Protein AF-A0A371X9G4-F1 (afdb_monomer_lite)

Sequence (87 aa):
MTPTCAGIALVLSAAVLPTGTLAREIHKSEFIVTCTSALAWDIGPCTTLAIGRCKGRGAKLLGALASTFLAANKLYQTTARYKCRSA

Structure (mmCIF, N/CA/C/O backbone):
data_AF-A0A371X9G4-F1
#
_entry.id   AF-A0A371X9G4-F1
#
loop_
_atom_site.group_PDB
_atom_site.id
_atom_site.type_symbol
_atom_site.label_atom_id
_atom_site.label_alt_id
_atom_site.label_comp_id
_atom_site.label_asym_id
_atom_site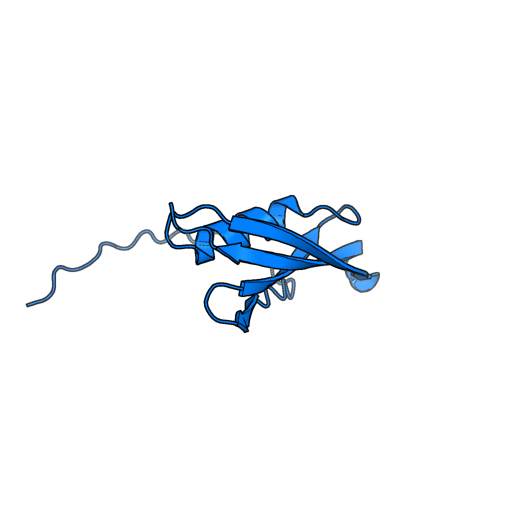.label_entity_id
_atom_site.label_seq_id
_atom_site.pdbx_PDB_ins_code
_atom_site.Cartn_x
_atom_site.Cartn_y
_atom_site.Cartn_z
_atom_site.occupancy
_atom_site.B_iso_or_equiv
_atom_site.auth_seq_id
_atom_site.auth_comp_id
_atom_site.auth_asym_id
_atom_site.auth_atom_id
_atom_site.pdbx_PDB_model_num
ATOM 1 N N . MET A 1 1 ? -8.105 -23.927 29.805 1.00 37.09 1 MET A N 1
ATOM 2 C CA . MET A 1 1 ? -8.334 -24.921 28.737 1.00 37.09 1 MET A CA 1
ATOM 3 C C . MET A 1 1 ? -8.780 -24.175 27.493 1.00 37.09 1 MET A C 1
ATOM 5 O O . MET A 1 1 ? -9.697 -23.371 27.561 1.00 37.09 1 MET A O 1
ATOM 9 N N . THR A 1 2 ? -8.017 -24.340 26.421 1.00 32.94 2 THR A N 1
ATOM 10 C CA . THR A 1 2 ? -8.114 -23.669 25.119 1.00 32.94 2 THR A CA 1
ATOM 11 C C . THR A 1 2 ? -9.346 -24.113 24.327 1.00 32.94 2 THR A C 1
ATOM 13 O O . THR A 1 2 ? -9.527 -25.321 24.181 1.00 32.94 2 THR A O 1
ATOM 16 N N . PRO A 1 3 ? -10.134 -23.207 23.725 1.00 45.19 3 PRO A N 1
ATOM 17 C CA . PRO A 1 3 ? -10.939 -23.563 22.570 1.00 45.19 3 PRO A CA 1
ATOM 18 C C . PRO A 1 3 ? -10.074 -23.498 21.304 1.00 45.19 3 PRO A C 1
ATOM 20 O O . PRO A 1 3 ? -9.488 -22.474 20.953 1.00 45.19 3 PRO A O 1
ATOM 23 N N . THR A 1 4 ? -9.974 -24.653 20.660 1.00 44.38 4 THR A N 1
ATOM 24 C CA . THR A 1 4 ? -9.319 -24.940 19.386 1.00 44.38 4 THR A CA 1
ATOM 25 C C . THR A 1 4 ? -9.951 -24.101 18.273 1.00 44.38 4 THR A C 1
ATOM 27 O O . THR A 1 4 ? -11.138 -24.240 17.987 1.00 44.38 4 THR A O 1
ATOM 30 N N . CYS A 1 5 ? -9.172 -23.219 17.643 1.00 41.97 5 CYS A N 1
ATOM 31 C CA . CYS A 1 5 ? -9.618 -22.453 16.481 1.00 41.97 5 CYS A CA 1
ATOM 32 C C . CYS A 1 5 ? -9.447 -23.327 15.231 1.00 41.97 5 CYS A C 1
ATOM 34 O O . CYS A 1 5 ? -8.324 -23.681 14.866 1.00 41.97 5 CYS A O 1
ATOM 36 N N . ALA A 1 6 ? -10.571 -23.729 14.638 1.00 44.22 6 ALA A N 1
ATOM 37 C CA . ALA A 1 6 ? -10.631 -24.545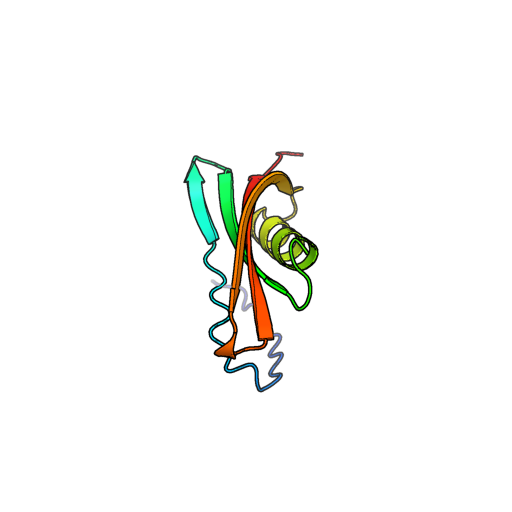 13.436 1.00 44.22 6 ALA A CA 1
ATOM 38 C C . ALA A 1 6 ? -9.908 -23.856 12.270 1.00 44.22 6 ALA A C 1
ATOM 40 O O . ALA A 1 6 ? -10.146 -22.688 11.962 1.00 44.22 6 ALA A O 1
ATOM 41 N N . GLY A 1 7 ? -9.007 -24.607 11.640 1.00 39.00 7 GLY A N 1
ATOM 42 C CA . GLY A 1 7 ? -8.248 -24.171 10.483 1.00 39.00 7 GLY A CA 1
ATOM 43 C C . GLY A 1 7 ? -9.140 -23.974 9.264 1.00 39.00 7 GLY A C 1
ATOM 44 O O . GLY A 1 7 ? -9.823 -24.892 8.820 1.00 39.00 7 GLY A O 1
ATOM 45 N N . ILE A 1 8 ? -9.051 -22.784 8.679 1.00 52.66 8 ILE A N 1
ATOM 46 C CA . ILE A 1 8 ? -9.315 -22.581 7.259 1.00 52.66 8 ILE A CA 1
ATOM 47 C C . ILE A 1 8 ? -7.946 -22.630 6.583 1.00 52.66 8 ILE A C 1
ATOM 49 O O . ILE A 1 8 ? -7.214 -21.644 6.525 1.00 52.66 8 ILE A O 1
ATOM 53 N N . ALA A 1 9 ? -7.578 -23.829 6.137 1.00 41.09 9 ALA A N 1
ATOM 54 C CA . ALA A 1 9 ? -6.493 -24.031 5.196 1.00 41.09 9 ALA A CA 1
ATOM 55 C C . ALA A 1 9 ? -6.984 -23.587 3.812 1.00 41.09 9 ALA A C 1
ATOM 57 O O . ALA A 1 9 ? -7.660 -24.337 3.113 1.00 41.09 9 ALA A O 1
ATOM 58 N N . LEU A 1 10 ? -6.656 -22.358 3.422 1.00 37.56 10 LEU A N 1
ATOM 59 C CA . LEU A 1 10 ? -6.716 -21.925 2.028 1.00 37.56 10 LEU A CA 1
ATOM 60 C C . LEU A 1 10 ? -5.297 -22.005 1.466 1.00 37.56 10 LEU A C 1
ATOM 62 O O . LEU A 1 10 ? -4.526 -21.050 1.487 1.00 37.56 10 LEU A O 1
ATOM 66 N N . VAL A 1 11 ? -4.953 -23.211 1.014 1.00 41.94 11 VAL A N 1
ATOM 67 C CA . VAL A 1 11 ? -3.838 -23.439 0.098 1.00 41.94 11 VAL A CA 1
ATOM 68 C C . VAL A 1 11 ? -4.310 -22.976 -1.279 1.00 41.94 11 VAL A C 1
ATOM 70 O O . VAL A 1 11 ? -5.073 -23.674 -1.940 1.00 41.94 11 VAL A O 1
ATOM 73 N N . LEU A 1 12 ? -3.859 -21.800 -1.713 1.00 35.31 12 LEU A N 1
ATOM 74 C CA . LEU A 1 12 ? -3.691 -21.514 -3.134 1.00 35.31 12 LEU A CA 1
ATOM 75 C C . LEU A 1 12 ? -2.219 -21.204 -3.386 1.00 35.31 12 LEU A C 1
ATOM 77 O O . LEU A 1 12 ? -1.653 -20.237 -2.879 1.00 35.31 12 LEU A O 1
ATOM 81 N N . SER A 1 13 ? -1.612 -22.106 -4.141 1.00 37.53 13 SER A N 1
ATOM 82 C CA . SER A 1 13 ? -0.234 -22.090 -4.591 1.00 37.53 13 SER A CA 1
ATOM 83 C C . SER A 1 13 ? 0.089 -20.886 -5.480 1.00 37.53 13 SER A C 1
ATOM 85 O O . SER A 1 13 ? -0.751 -20.404 -6.232 1.00 37.53 13 SER A O 1
ATOM 87 N N . ALA A 1 14 ? 1.375 -20.527 -5.451 1.00 34.66 14 ALA A N 1
ATOM 88 C CA . ALA A 1 14 ? 2.096 -19.698 -6.414 1.00 34.66 14 ALA A CA 1
ATOM 89 C C . ALA A 1 14 ? 1.785 -18.191 -6.426 1.00 34.66 14 ALA A C 1
ATOM 91 O O . ALA A 1 14 ? 1.117 -17.661 -7.306 1.00 34.66 14 ALA A O 1
ATOM 92 N N . ALA A 1 15 ? 2.478 -17.471 -5.547 1.00 34.06 15 ALA A N 1
ATOM 93 C CA . ALA A 1 15 ? 3.096 -16.212 -5.942 1.00 34.06 15 ALA A CA 1
ATOM 94 C C . ALA A 1 15 ? 4.504 -16.156 -5.340 1.00 34.06 15 ALA A C 1
ATOM 96 O O . ALA A 1 15 ? 4.739 -15.520 -4.318 1.00 34.06 15 ALA A O 1
ATOM 97 N N . VAL A 1 16 ? 5.458 -16.845 -5.975 1.00 40.66 16 VAL A N 1
ATOM 98 C CA . VAL A 1 16 ? 6.872 -16.471 -5.841 1.00 40.66 16 VAL A CA 1
ATOM 99 C C . VAL A 1 16 ? 7.059 -15.200 -6.668 1.00 40.66 16 VAL A C 1
ATOM 101 O O . VAL A 1 16 ? 7.565 -15.210 -7.781 1.00 40.66 16 VAL A O 1
ATOM 104 N N . LEU A 1 17 ? 6.573 -14.093 -6.129 1.00 35.16 17 LEU A N 1
ATOM 105 C CA . LEU A 1 17 ? 7.230 -12.809 -6.275 1.00 35.16 17 LEU A CA 1
ATOM 106 C C . LEU A 1 17 ? 7.633 -12.410 -4.856 1.00 35.16 17 LEU A C 1
ATOM 108 O O . LEU A 1 17 ? 6.918 -12.748 -3.911 1.00 35.16 17 LEU A O 1
ATOM 112 N N . PRO A 1 18 ? 8.735 -11.677 -4.656 1.00 41.16 18 PRO A N 1
ATOM 113 C CA . PRO A 1 18 ? 8.933 -10.969 -3.411 1.00 41.16 18 PRO A CA 1
ATOM 114 C C . PRO A 1 18 ? 7.903 -9.836 -3.405 1.00 41.16 18 PRO A C 1
ATOM 116 O O . PRO A 1 18 ? 8.224 -8.678 -3.664 1.00 41.16 18 PRO A O 1
ATOM 119 N N . THR A 1 19 ? 6.631 -10.153 -3.159 1.00 50.69 19 THR A N 1
ATOM 120 C CA . THR A 1 19 ? 5.638 -9.198 -2.689 1.00 50.69 19 THR A CA 1
ATOM 121 C C . THR A 1 19 ? 6.133 -8.799 -1.310 1.00 50.69 19 THR A C 1
ATOM 123 O O . THR A 1 19 ? 5.776 -9.373 -0.284 1.00 50.69 19 THR A O 1
ATOM 126 N N . GLY A 1 20 ? 7.079 -7.859 -1.314 1.00 45.53 20 GLY A N 1
ATOM 127 C CA . GLY A 1 20 ? 7.635 -7.185 -0.157 1.00 45.53 20 GLY A CA 1
ATOM 128 C C . GLY A 1 20 ? 6.545 -6.328 0.455 1.00 45.53 20 GLY A C 1
ATOM 129 O O . GLY A 1 20 ? 6.590 -5.102 0.401 1.00 45.53 20 GLY A O 1
ATOM 130 N N . THR A 1 21 ? 5.538 -6.993 1.008 1.00 50.72 21 THR A N 1
ATOM 131 C CA . THR A 1 21 ? 4.511 -6.413 1.852 1.00 50.72 21 THR A CA 1
ATOM 132 C C . THR A 1 21 ? 5.153 -6.072 3.183 1.00 50.72 21 THR A C 1
ATOM 134 O O . THR A 1 21 ? 5.008 -6.762 4.190 1.00 50.72 21 THR A O 1
ATOM 137 N N . LEU A 1 22 ? 5.947 -5.008 3.160 1.00 59.38 22 LEU A N 1
ATOM 138 C CA . LEU A 1 22 ? 6.575 -4.447 4.336 1.00 59.38 22 LEU A CA 1
ATOM 139 C C . LEU A 1 22 ? 5.592 -3.438 4.917 1.00 59.38 22 LEU A C 1
ATOM 141 O O . LEU A 1 22 ? 5.400 -2.343 4.391 1.00 59.38 22 LEU A O 1
ATOM 145 N N . ALA A 1 23 ? 4.923 -3.858 5.987 1.00 56.91 23 ALA A N 1
ATOM 146 C CA . ALA A 1 23 ? 4.181 -2.962 6.851 1.00 56.91 23 ALA A CA 1
ATOM 147 C C . ALA A 1 23 ? 5.116 -2.532 7.990 1.00 56.91 23 ALA A C 1
ATOM 149 O O . ALA A 1 23 ? 5.380 -3.328 8.892 1.00 56.91 23 ALA A O 1
ATOM 150 N N . ARG A 1 24 ? 5.655 -1.309 7.941 1.00 63.53 24 ARG A N 1
ATOM 151 C CA . ARG A 1 24 ? 6.516 -0.769 9.005 1.00 63.53 24 ARG A CA 1
ATOM 152 C C . ARG A 1 24 ? 5.721 0.203 9.863 1.00 63.53 24 ARG A C 1
ATOM 154 O O . ARG A 1 24 ? 5.240 1.214 9.360 1.00 63.53 24 ARG A O 1
ATOM 161 N N . GLU A 1 25 ? 5.602 -0.085 11.152 1.00 65.69 25 GLU A N 1
ATOM 162 C CA . GLU A 1 25 ? 5.032 0.858 12.114 1.00 65.69 25 GLU A CA 1
ATOM 163 C C . GLU A 1 25 ? 6.019 2.017 12.332 1.00 65.69 25 GLU A C 1
ATOM 165 O O . GLU A 1 25 ? 7.192 1.788 12.630 1.00 65.69 25 GLU A O 1
ATOM 170 N N . ILE A 1 26 ? 5.566 3.257 12.120 1.00 68.44 26 ILE A N 1
ATOM 171 C CA . ILE A 1 26 ? 6.366 4.464 12.407 1.00 68.44 26 ILE A CA 1
ATOM 172 C C . ILE A 1 26 ? 5.991 5.015 13.787 1.00 68.44 26 ILE A C 1
ATOM 174 O O . ILE A 1 26 ? 6.846 5.493 14.528 1.00 68.44 26 ILE A O 1
ATOM 178 N N . HIS A 1 27 ? 4.699 4.991 14.121 1.00 66.06 27 HIS A N 1
ATOM 179 C CA . HIS A 1 27 ? 4.157 5.578 15.342 1.00 66.06 27 HIS A CA 1
ATOM 180 C C . HIS A 1 27 ? 2.914 4.808 15.788 1.00 66.06 27 HIS A C 1
ATOM 182 O O . HIS A 1 27 ? 2.314 4.112 14.969 1.00 66.06 27 HIS A O 1
ATOM 188 N N . LYS A 1 28 ? 2.481 4.960 17.052 1.00 66.44 28 LYS A N 1
ATOM 189 C CA . LYS A 1 28 ? 1.256 4.307 17.549 1.00 66.44 28 LYS A CA 1
ATOM 190 C C . LYS A 1 28 ? 0.113 4.623 16.586 1.00 66.44 28 LYS A C 1
ATOM 192 O O . LYS A 1 28 ? -0.260 5.787 16.452 1.00 66.44 28 LYS A O 1
ATOM 197 N N . SER A 1 29 ? -0.429 3.598 15.929 1.00 72.88 29 SER A N 1
ATOM 198 C CA . SER A 1 29 ? -1.492 3.658 14.907 1.00 72.88 29 SER A CA 1
ATOM 199 C C . SER A 1 29 ? -1.131 4.222 13.523 1.00 72.88 29 SER A C 1
ATOM 201 O O . SER A 1 29 ? -2.036 4.366 12.707 1.00 72.88 29 SER A O 1
ATOM 203 N N . GLU A 1 30 ? 0.144 4.469 13.205 1.00 83.94 30 GLU A N 1
ATOM 204 C CA . GLU A 1 30 ? 0.616 4.862 11.867 1.00 83.94 30 GLU A CA 1
ATOM 205 C C . GLU A 1 30 ? 1.612 3.857 11.284 1.00 83.94 30 GLU A C 1
ATOM 207 O O . GLU A 1 30 ? 2.602 3.481 11.916 1.00 83.94 30 GLU A O 1
ATOM 212 N N . PHE A 1 31 ? 1.383 3.465 10.036 1.00 83.38 31 PHE A N 1
ATOM 213 C CA . PHE A 1 31 ? 2.146 2.425 9.357 1.00 83.38 31 PHE A CA 1
ATOM 214 C C . PHE A 1 31 ? 2.405 2.811 7.906 1.00 83.38 31 PHE A C 1
ATOM 216 O O . PHE A 1 31 ? 1.580 3.423 7.229 1.00 83.38 31 PHE A O 1
ATOM 223 N N . ILE A 1 32 ? 3.582 2.437 7.431 1.00 86.81 32 ILE A N 1
ATOM 224 C CA . ILE A 1 32 ? 3.934 2.443 6.018 1.00 86.81 32 ILE A CA 1
ATOM 225 C C . ILE A 1 32 ? 3.565 1.082 5.478 1.00 86.81 32 ILE A C 1
ATOM 227 O O . ILE A 1 32 ? 3.986 0.085 6.050 1.00 86.81 32 ILE A O 1
ATOM 231 N N . VAL A 1 33 ? 2.819 1.048 4.387 1.00 85.62 33 VAL A N 1
ATOM 232 C CA . VAL A 1 33 ? 2.526 -0.165 3.639 1.00 85.62 33 VAL A CA 1
ATOM 233 C C . VAL A 1 33 ? 3.165 -0.024 2.274 1.00 85.62 33 VAL A C 1
ATOM 235 O O . VAL A 1 33 ? 2.872 0.918 1.537 1.00 85.62 33 VAL A O 1
ATOM 238 N N . THR A 1 34 ? 4.020 -0.976 1.940 1.00 86.94 34 THR A N 1
ATOM 239 C CA . THR A 1 34 ? 4.502 -1.156 0.577 1.00 86.94 34 THR A CA 1
ATOM 240 C C . THR A 1 34 ? 3.691 -2.256 -0.098 1.00 86.94 34 THR A C 1
ATOM 242 O O . THR A 1 34 ? 3.539 -3.346 0.450 1.00 86.94 34 THR A O 1
ATOM 245 N N . CYS A 1 35 ? 3.142 -1.960 -1.270 1.00 85.00 35 CYS A N 1
ATOM 246 C CA . CYS A 1 35 ? 2.409 -2.895 -2.112 1.00 85.00 35 CYS A CA 1
ATOM 247 C C . CYS A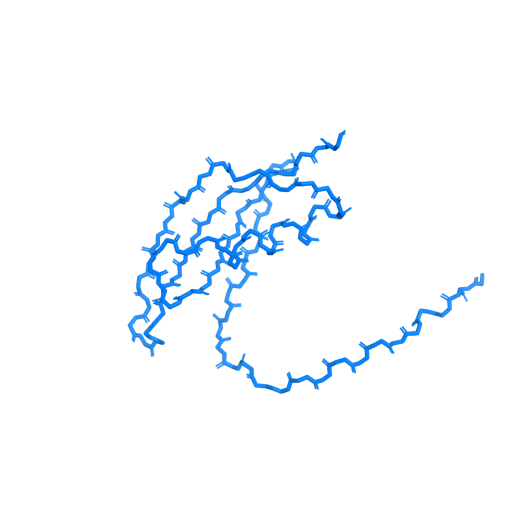 1 35 ? 2.964 -2.876 -3.539 1.00 85.00 35 CYS A C 1
ATOM 249 O O . CYS A 1 35 ? 3.698 -1.964 -3.921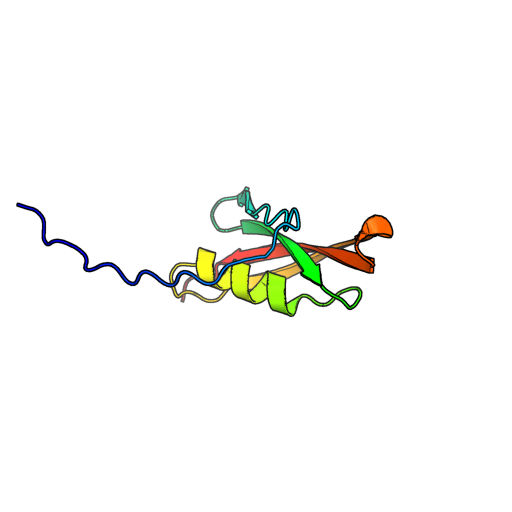 1.00 85.00 35 CYS A O 1
ATOM 251 N N . THR A 1 36 ? 2.624 -3.896 -4.322 1.00 86.56 36 THR A N 1
ATOM 252 C CA . THR A 1 36 ? 2.962 -3.963 -5.745 1.00 86.56 36 THR A CA 1
ATOM 253 C C . THR A 1 36 ? 1.702 -4.056 -6.589 1.00 86.56 36 THR A C 1
ATOM 255 O O . THR A 1 36 ? 0.796 -4.816 -6.248 1.00 86.56 36 THR A O 1
ATOM 258 N N . SER A 1 37 ? 1.661 -3.323 -7.694 1.00 83.50 37 SER A N 1
ATOM 259 C CA . SER A 1 37 ? 0.519 -3.235 -8.605 1.00 83.50 37 SER A CA 1
ATOM 260 C C . SER A 1 37 ? 0.983 -3.165 -10.061 1.00 83.50 37 SER A C 1
ATOM 262 O O . SER A 1 37 ? 2.126 -2.819 -10.359 1.00 83.50 37 SER A O 1
ATOM 264 N N . ALA A 1 38 ? 0.090 -3.493 -10.995 1.00 85.75 38 ALA A N 1
ATOM 265 C CA . ALA A 1 38 ? 0.369 -3.349 -12.426 1.00 85.75 38 ALA A CA 1
ATOM 266 C C . ALA A 1 38 ? 0.367 -1.877 -12.887 1.00 85.75 38 ALA A C 1
ATOM 268 O O . ALA A 1 38 ? 0.915 -1.557 -13.938 1.00 85.75 38 ALA A O 1
ATOM 269 N N . LEU A 1 39 ? -0.230 -0.978 -12.097 1.00 81.81 39 LEU A N 1
ATOM 270 C CA . LEU A 1 39 ? -0.390 0.440 -12.409 1.00 81.81 39 LEU A CA 1
ATOM 271 C C . LEU A 1 39 ? 0.331 1.311 -11.381 1.00 81.81 39 LEU A C 1
ATOM 273 O O . LEU A 1 39 ? 0.217 1.088 -10.173 1.00 81.81 39 LEU A O 1
ATOM 277 N N . ALA A 1 40 ? 1.033 2.338 -11.862 1.00 75.56 40 ALA A N 1
ATOM 278 C CA . ALA A 1 40 ? 1.650 3.334 -10.998 1.00 75.56 40 ALA A CA 1
ATOM 279 C C . ALA A 1 40 ? 0.585 3.997 -10.113 1.00 75.56 40 ALA A C 1
ATOM 281 O O . ALA A 1 40 ? -0.464 4.399 -10.612 1.00 75.56 40 ALA A O 1
ATOM 282 N N . TRP A 1 41 ? 0.878 4.135 -8.816 1.00 75.56 41 TRP A N 1
ATOM 283 C CA . TRP A 1 41 ? -0.006 4.773 -7.829 1.00 75.56 41 TRP A CA 1
ATOM 284 C C . TRP A 1 41 ? -1.326 4.048 -7.542 1.00 75.56 41 TRP A C 1
ATOM 286 O O . TRP A 1 41 ? -2.195 4.614 -6.877 1.00 75.56 41 TRP A O 1
ATOM 296 N N . ASP A 1 42 ? -1.476 2.791 -7.963 1.00 82.75 42 ASP A N 1
ATOM 297 C CA . ASP A 1 42 ? -2.579 1.960 -7.488 1.00 82.75 42 ASP A CA 1
ATOM 298 C C . ASP A 1 42 ? -2.379 1.602 -6.005 1.00 82.75 42 ASP A C 1
ATOM 300 O O . ASP A 1 42 ? -1.609 0.722 -5.618 1.00 82.75 42 ASP A O 1
ATOM 304 N N . ILE A 1 43 ? -3.088 2.342 -5.157 1.00 81.62 43 ILE A N 1
ATOM 305 C CA . ILE A 1 43 ? -3.089 2.202 -3.700 1.00 81.62 43 ILE A CA 1
ATOM 306 C C . ILE A 1 43 ? -4.171 1.239 -3.190 1.00 81.62 43 ILE A C 1
ATOM 308 O O . ILE A 1 43 ? -4.272 1.043 -1.975 1.00 81.62 43 ILE A O 1
ATOM 312 N N . GLY A 1 44 ? -4.981 0.635 -4.067 1.00 83.50 44 GLY A N 1
ATOM 313 C CA . GLY A 1 44 ? -6.022 -0.324 -3.683 1.00 83.50 44 GLY A CA 1
ATOM 314 C C . GLY A 1 44 ? -5.468 -1.518 -2.891 1.00 83.50 44 GLY A C 1
ATOM 315 O O . GLY A 1 44 ? -5.939 -1.783 -1.774 1.00 83.50 44 GLY A O 1
ATOM 316 N N . PRO A 1 45 ? -4.401 -2.184 -3.377 1.00 85.19 45 PRO A N 1
ATOM 317 C CA . PRO A 1 45 ? -3.735 -3.259 -2.644 1.00 85.19 45 PRO A CA 1
ATOM 318 C C . PRO A 1 45 ? -3.186 -2.789 -1.289 1.00 85.19 45 PRO A C 1
ATOM 320 O O . PRO A 1 45 ? -3.412 -3.431 -0.261 1.00 85.19 45 PRO A O 1
ATOM 323 N N . CYS A 1 46 ? -2.532 -1.623 -1.258 1.00 84.12 46 CYS A N 1
ATOM 324 C CA . CYS A 1 46 ? -2.009 -1.022 -0.030 1.00 84.12 46 CYS A CA 1
ATOM 325 C C . CYS A 1 46 ? -3.119 -0.725 0.997 1.00 84.12 46 CYS A C 1
ATOM 327 O O . CYS A 1 46 ? -2.920 -0.935 2.193 1.00 84.12 46 CYS A O 1
ATOM 329 N N . THR A 1 47 ? -4.290 -0.268 0.546 1.00 85.12 47 THR A N 1
ATOM 330 C CA . THR A 1 47 ? -5.434 0.057 1.412 1.00 85.12 47 THR A CA 1
ATOM 331 C C . THR A 1 47 ? -6.026 -1.204 2.035 1.00 85.12 47 THR A C 1
ATOM 333 O O . THR A 1 47 ? -6.302 -1.232 3.232 1.00 85.12 47 THR A O 1
ATOM 336 N N . THR A 1 48 ? -6.151 -2.280 1.258 1.00 84.69 48 THR A N 1
ATOM 337 C CA . THR A 1 48 ? -6.647 -3.577 1.751 1.00 84.69 48 THR A CA 1
ATOM 338 C C . THR A 1 48 ? -5.744 -4.126 2.859 1.00 84.69 48 THR A C 1
ATOM 340 O O . THR A 1 48 ? -6.213 -4.526 3.926 1.00 84.69 48 THR A O 1
ATOM 343 N N . LEU A 1 49 ? -4.427 -4.054 2.649 1.00 83.31 49 LEU A N 1
ATOM 344 C CA . LEU A 1 49 ? -3.420 -4.440 3.640 1.00 83.31 49 LEU A CA 1
ATOM 345 C C . LEU A 1 49 ? -3.471 -3.553 4.891 1.00 83.31 49 LEU A C 1
ATOM 347 O O . LEU A 1 49 ? -3.399 -4.055 6.013 1.00 83.31 49 LEU A O 1
ATOM 351 N N . ALA A 1 50 ? -3.627 -2.241 4.705 1.00 84.38 50 ALA A N 1
ATOM 352 C CA . ALA A 1 50 ? -3.760 -1.267 5.781 1.00 84.38 50 ALA A CA 1
ATOM 353 C C . ALA A 1 50 ? -4.986 -1.543 6.670 1.00 84.38 50 ALA A C 1
ATOM 355 O O . ALA A 1 50 ? -4.868 -1.554 7.895 1.00 84.38 50 ALA A O 1
ATOM 356 N N . ILE A 1 51 ? -6.148 -1.824 6.073 1.00 83.69 51 ILE A N 1
ATOM 357 C CA . ILE A 1 51 ? -7.390 -2.137 6.798 1.00 83.69 51 ILE A CA 1
ATOM 358 C C . ILE A 1 51 ? -7.246 -3.440 7.592 1.00 83.69 51 ILE A C 1
ATOM 360 O O . ILE A 1 51 ? -7.614 -3.483 8.768 1.00 83.69 51 ILE A O 1
ATOM 364 N N . GLY A 1 52 ? -6.636 -4.474 7.000 1.00 82.88 52 GLY A N 1
ATOM 365 C CA . GLY A 1 52 ? -6.357 -5.735 7.695 1.00 82.88 52 GLY A CA 1
ATOM 366 C C . GLY A 1 52 ? -5.506 -5.550 8.959 1.00 82.88 52 GLY A C 1
ATOM 367 O O . GLY A 1 52 ? -5.703 -6.245 9.955 1.00 82.88 52 GLY A O 1
ATOM 368 N N . ARG A 1 53 ? -4.607 -4.555 8.973 1.00 81.44 53 ARG A N 1
ATOM 369 C CA . ARG A 1 53 ? -3.795 -4.206 10.152 1.00 81.44 53 ARG A CA 1
ATOM 370 C C . ARG A 1 53 ? -4.562 -3.423 11.215 1.00 81.44 53 ARG A C 1
ATOM 372 O O . ARG A 1 53 ? -4.215 -3.514 12.391 1.00 81.44 53 ARG A O 1
ATOM 379 N N . CYS A 1 54 ? -5.633 -2.727 10.847 1.00 81.56 54 CYS A N 1
ATOM 380 C CA . CYS A 1 54 ? -6.440 -1.937 11.775 1.00 81.56 54 CYS A CA 1
ATOM 381 C C . CYS A 1 54 ? -7.470 -2.731 12.590 1.00 81.56 54 CYS A C 1
ATOM 383 O O . CYS A 1 54 ? -8.276 -2.113 13.285 1.00 81.56 54 CYS A O 1
ATOM 385 N N . LYS A 1 55 ? -7.439 -4.076 12.568 1.00 78.00 55 LYS A N 1
ATOM 386 C CA . LYS A 1 55 ? -8.307 -4.962 13.378 1.00 78.00 55 LYS A CA 1
ATOM 387 C C . LYS A 1 55 ? -9.798 -4.583 13.304 1.00 78.00 55 LYS A C 1
ATOM 389 O O . LYS A 1 55 ? -10.457 -4.440 14.329 1.00 78.00 55 LYS A O 1
ATOM 394 N N . GLY A 1 56 ? -10.311 -4.366 12.093 1.00 65.81 56 GLY A N 1
ATOM 395 C CA . GLY A 1 56 ? -11.719 -4.009 11.869 1.00 65.81 56 GLY A CA 1
ATOM 396 C C . GLY A 1 56 ? -12.048 -2.522 12.033 1.00 65.81 56 GLY A C 1
ATOM 397 O O . GLY A 1 56 ? -13.206 -2.143 11.891 1.00 65.81 56 GLY A O 1
ATOM 398 N N . ARG A 1 57 ? -11.055 -1.663 12.293 1.00 72.44 57 ARG A N 1
ATOM 399 C CA . ARG A 1 57 ? -11.217 -0.206 12.202 1.00 72.44 57 ARG A CA 1
ATOM 400 C C . ARG A 1 57 ? -10.815 0.308 10.820 1.00 72.44 57 ARG A C 1
ATOM 402 O O . ARG A 1 57 ? -10.064 -0.346 10.097 1.00 72.44 57 ARG A O 1
ATOM 409 N N . GLY A 1 58 ? -11.286 1.499 10.460 1.00 80.25 58 GLY A N 1
ATOM 410 C CA . GLY A 1 58 ? -10.926 2.130 9.191 1.00 80.25 58 GLY A CA 1
ATOM 411 C C . GLY A 1 58 ? -9.443 2.510 9.130 1.00 80.25 58 GLY A C 1
ATOM 412 O O . GLY A 1 58 ? -8.880 3.013 10.104 1.00 80.25 58 GLY A O 1
ATOM 413 N N . ALA A 1 59 ? -8.814 2.328 7.970 1.00 86.50 59 ALA A N 1
ATOM 414 C CA . ALA A 1 59 ? -7.497 2.887 7.681 1.00 86.50 59 ALA A CA 1
ATOM 415 C C . ALA A 1 59 ? -7.658 4.180 6.873 1.00 86.50 59 ALA A C 1
ATOM 417 O O . ALA A 1 59 ? -8.283 4.188 5.815 1.00 86.50 59 ALA A O 1
ATOM 418 N N . LYS A 1 60 ? -7.093 5.284 7.362 1.00 86.88 60 LYS A N 1
ATOM 419 C CA . LYS A 1 60 ? -7.031 6.551 6.633 1.00 86.88 60 LYS A CA 1
ATOM 420 C C . LYS A 1 60 ? -5.692 6.639 5.912 1.00 86.88 60 LYS A C 1
ATOM 422 O O . LYS A 1 60 ? -4.646 6.591 6.559 1.00 86.88 60 LYS A O 1
ATOM 427 N N . LEU A 1 61 ? -5.725 6.800 4.593 1.00 87.06 61 LEU A N 1
ATOM 428 C CA . LEU A 1 61 ? -4.537 7.140 3.819 1.00 87.06 61 LEU A CA 1
ATOM 429 C C . LEU A 1 61 ? -4.057 8.542 4.222 1.00 87.06 61 LEU A C 1
ATOM 431 O O . LEU A 1 61 ? -4.827 9.501 4.188 1.00 87.06 61 LEU A O 1
ATOM 435 N N . LEU A 1 62 ? -2.791 8.646 4.619 1.00 85.88 62 LEU A N 1
ATOM 436 C CA . LEU A 1 62 ? -2.125 9.920 4.896 1.00 85.88 62 LEU A CA 1
ATOM 437 C C . LEU A 1 62 ? -1.400 10.458 3.657 1.00 85.88 62 LEU A C 1
ATOM 439 O O . LEU A 1 62 ? -1.286 11.668 3.505 1.00 85.88 62 LEU A O 1
ATOM 443 N N . GLY A 1 63 ? -0.931 9.571 2.777 1.00 83.88 63 GLY A N 1
ATOM 444 C CA . GLY A 1 63 ? -0.322 9.937 1.500 1.00 83.88 63 GLY A CA 1
ATOM 445 C C . GLY A 1 63 ? 0.486 8.797 0.884 1.00 83.88 63 GLY A C 1
ATOM 446 O O . GLY A 1 63 ? 0.892 7.864 1.581 1.00 83.88 63 GLY A O 1
ATOM 447 N N . ALA A 1 64 ? 0.724 8.873 -0.424 1.00 81.44 64 ALA A N 1
ATOM 448 C CA . ALA A 1 64 ? 1.658 7.991 -1.116 1.00 81.44 64 ALA A CA 1
ATOM 449 C C . ALA A 1 64 ? 3.069 8.600 -1.056 1.00 81.44 64 ALA A C 1
ATOM 451 O O . ALA A 1 64 ? 3.256 9.773 -1.361 1.00 81.44 64 ALA A O 1
ATOM 452 N N . LEU A 1 65 ? 4.045 7.814 -0.603 1.00 80.44 65 LEU A N 1
ATOM 453 C CA . LEU A 1 65 ? 5.423 8.252 -0.364 1.00 80.44 65 LEU A CA 1
ATOM 454 C C . LEU A 1 65 ? 6.291 8.088 -1.612 1.00 80.44 65 LEU A C 1
ATOM 456 O O . LEU A 1 65 ? 7.084 8.964 -1.933 1.00 80.44 65 LEU A O 1
ATOM 460 N N . ALA A 1 66 ? 6.163 6.950 -2.291 1.00 81.81 66 ALA A N 1
ATOM 461 C CA . ALA A 1 66 ? 6.968 6.625 -3.460 1.00 81.81 66 ALA A CA 1
ATOM 462 C C . ALA A 1 66 ? 6.259 5.590 -4.331 1.00 81.81 66 ALA A C 1
ATOM 464 O O . ALA A 1 66 ? 5.517 4.748 -3.822 1.00 81.81 66 ALA A O 1
ATOM 465 N N . SER A 1 67 ? 6.538 5.617 -5.630 1.00 84.12 67 SER A N 1
ATOM 466 C CA . SER A 1 67 ? 6.166 4.555 -6.557 1.00 84.12 67 SER A CA 1
ATOM 467 C C . SER A 1 67 ? 7.349 4.275 -7.475 1.00 84.12 67 SER A C 1
ATOM 469 O O . SER A 1 67 ? 7.755 5.143 -8.243 1.00 84.12 67 SER A O 1
ATOM 471 N N . THR A 1 68 ? 7.910 3.075 -7.382 1.00 86.38 68 THR A N 1
ATOM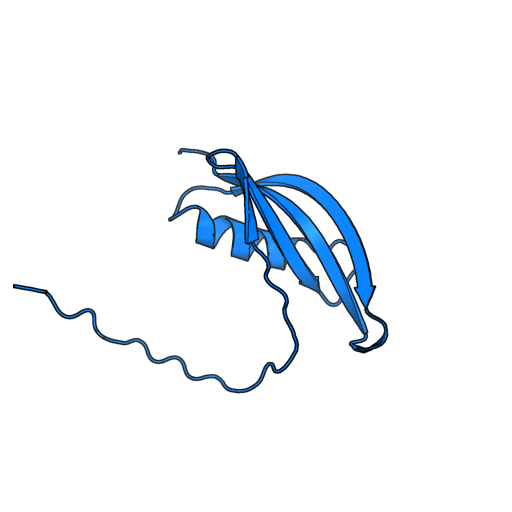 472 C CA . THR A 1 68 ? 9.106 2.673 -8.129 1.00 86.38 68 THR A CA 1
ATOM 473 C C . THR A 1 68 ? 8.736 1.592 -9.127 1.00 86.38 68 THR A C 1
ATOM 475 O O . THR A 1 68 ? 8.120 0.596 -8.758 1.00 86.38 68 THR A O 1
ATOM 478 N N . PHE A 1 69 ? 9.110 1.758 -10.392 1.00 86.75 69 PHE A N 1
ATOM 479 C CA . PHE A 1 69 ? 8.900 0.716 -11.392 1.00 86.75 69 PHE A CA 1
ATOM 480 C C . PHE A 1 69 ? 9.958 -0.386 -11.254 1.00 86.75 69 PHE A C 1
ATOM 482 O O . PHE A 1 69 ? 11.155 -0.142 -11.399 1.00 86.75 69 PHE A O 1
ATOM 489 N N . LEU A 1 70 ? 9.512 -1.610 -10.983 1.00 85.00 70 LEU A N 1
ATOM 490 C CA . LEU A 1 70 ? 10.332 -2.813 -10.933 1.00 85.00 70 LEU A CA 1
ATOM 491 C C . LEU A 1 70 ? 10.346 -3.472 -12.315 1.00 85.00 70 LEU A C 1
ATOM 493 O O . LEU A 1 70 ? 9.529 -4.349 -12.609 1.00 85.00 70 LEU A O 1
ATOM 497 N N . ALA A 1 71 ? 11.307 -3.075 -13.152 1.00 81.31 71 ALA A N 1
ATOM 498 C CA . ALA A 1 71 ? 11.427 -3.557 -14.531 1.00 81.31 71 ALA A CA 1
ATOM 499 C C . ALA A 1 71 ? 11.496 -5.091 -14.641 1.00 81.31 71 ALA A C 1
ATOM 501 O O . ALA A 1 71 ? 10.892 -5.663 -15.544 1.00 81.31 71 ALA A O 1
ATOM 502 N N . ALA A 1 72 ? 12.152 -5.759 -13.684 1.00 83.31 72 ALA A N 1
ATOM 503 C CA . ALA A 1 72 ? 12.278 -7.218 -13.650 1.00 83.31 72 ALA A CA 1
ATOM 504 C C . ALA A 1 72 ? 10.924 -7.947 -13.602 1.00 83.31 72 ALA A C 1
ATOM 506 O O . ALA A 1 72 ? 10.773 -9.008 -14.197 1.00 83.31 72 ALA A O 1
ATOM 507 N N . ASN A 1 73 ? 9.934 -7.361 -12.923 1.00 78.69 73 ASN A N 1
ATOM 508 C CA . ASN A 1 73 ? 8.615 -7.966 -12.737 1.00 78.69 73 ASN A CA 1
ATOM 509 C C . ASN A 1 73 ? 7.523 -7.274 -13.562 1.00 78.69 73 ASN A C 1
ATOM 511 O O . ASN A 1 73 ? 6.384 -7.724 -13.548 1.00 78.69 73 ASN A O 1
ATOM 515 N N . LYS A 1 74 ? 7.853 -6.181 -14.269 1.0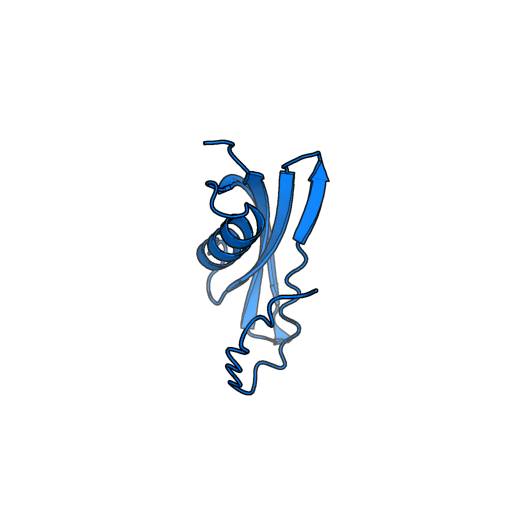0 84.56 74 LYS A N 1
ATOM 516 C CA . LYS A 1 74 ? 6.890 -5.289 -14.939 1.00 84.56 74 LYS A CA 1
ATOM 517 C C . LYS A 1 74 ? 5.779 -4.803 -13.993 1.00 84.56 74 LYS A C 1
ATOM 519 O O . LYS A 1 74 ? 4.627 -4.671 -14.394 1.00 84.56 74 LYS A O 1
ATOM 524 N N . LEU A 1 75 ? 6.132 -4.545 -12.734 1.00 86.81 75 LEU A N 1
ATOM 525 C CA . LEU A 1 75 ? 5.215 -4.073 -11.694 1.00 86.81 75 LEU A CA 1
ATOM 526 C C . LEU A 1 75 ? 5.695 -2.743 -11.123 1.00 86.81 75 LEU A C 1
ATOM 528 O O . LEU A 1 75 ? 6.881 -2.425 -11.159 1.00 86.81 75 LEU A O 1
ATOM 532 N N . TYR A 1 76 ? 4.780 -1.989 -10.535 1.00 84.75 76 TYR A N 1
ATOM 533 C CA . TYR A 1 76 ? 5.083 -0.829 -9.714 1.00 84.75 76 TYR A CA 1
ATOM 534 C C . TYR A 1 76 ? 5.075 -1.237 -8.251 1.00 84.75 76 TYR A C 1
ATOM 536 O O . TYR A 1 76 ? 4.160 -1.911 -7.796 1.00 84.75 76 TYR A O 1
ATOM 544 N N . GLN A 1 77 ? 6.096 -0.829 -7.510 1.00 87.19 77 GLN A N 1
ATOM 545 C CA . GLN A 1 77 ? 6.153 -0.937 -6.064 1.00 87.19 77 GLN A CA 1
ATOM 546 C C . GLN A 1 77 ? 5.782 0.417 -5.468 1.00 87.19 77 GLN A C 1
ATOM 548 O O . GLN A 1 77 ? 6.557 1.371 -5.532 1.00 87.19 77 GLN A O 1
ATOM 553 N N . THR A 1 78 ? 4.590 0.505 -4.890 1.00 87.69 78 THR A N 1
ATOM 554 C CA . THR A 1 78 ? 4.056 1.722 -4.285 1.00 87.69 78 THR A CA 1
ATOM 555 C C . THR A 1 78 ? 4.148 1.627 -2.770 1.00 87.69 78 THR A C 1
ATOM 557 O O . THR A 1 78 ? 3.733 0.652 -2.153 1.00 87.69 78 THR A O 1
ATOM 560 N N . THR A 1 79 ? 4.703 2.660 -2.152 1.00 85.88 79 THR A N 1
ATOM 561 C CA . THR A 1 79 ? 4.811 2.797 -0.701 1.00 85.88 79 THR A CA 1
ATOM 562 C C . THR A 1 79 ? 3.892 3.921 -0.255 1.00 85.88 79 THR A C 1
ATOM 564 O O . THR A 1 79 ? 4.013 5.047 -0.733 1.00 85.88 79 THR A O 1
ATOM 567 N N . ALA A 1 80 ? 2.974 3.634 0.661 1.00 88.19 80 ALA A N 1
ATOM 568 C CA . ALA A 1 80 ? 1.982 4.583 1.147 1.00 88.19 80 ALA A CA 1
ATOM 569 C C . ALA A 1 80 ? 1.888 4.558 2.674 1.00 88.19 80 ALA A C 1
ATOM 571 O O . ALA A 1 80 ? 2.123 3.537 3.318 1.00 88.19 80 ALA A O 1
ATOM 572 N N . ARG A 1 81 ? 1.558 5.705 3.265 1.00 88.44 81 ARG A N 1
ATOM 573 C CA . ARG A 1 81 ? 1.434 5.885 4.710 1.00 88.44 81 ARG A CA 1
ATOM 574 C C . ARG A 1 81 ? -0.036 5.891 5.099 1.00 88.44 81 ARG A C 1
ATOM 576 O O . ARG A 1 81 ? -0.834 6.634 4.530 1.00 88.44 81 ARG A O 1
ATOM 583 N N . TYR A 1 82 ? -0.378 5.098 6.100 1.00 88.56 82 TYR A N 1
ATOM 584 C CA . TYR A 1 82 ? -1.729 4.943 6.615 1.00 88.56 82 TYR A CA 1
ATOM 585 C C . TYR A 1 82 ? -1.758 5.176 8.121 1.00 88.56 82 TYR A C 1
ATOM 587 O O . TYR A 1 82 ? -0.760 4.997 8.820 1.00 88.56 82 TYR A O 1
ATOM 595 N N . LYS A 1 83 ? -2.934 5.559 8.614 1.00 88.81 83 LYS A N 1
ATOM 596 C CA . LYS A 1 83 ? -3.243 5.677 10.036 1.00 88.81 83 LYS A CA 1
ATOM 597 C C . LYS A 1 83 ? -4.521 4.919 10.351 1.00 88.81 83 LYS A C 1
ATOM 599 O O . LYS A 1 83 ? -5.530 5.138 9.681 1.00 88.81 83 LYS A O 1
ATOM 604 N N . CYS A 1 84 ? -4.517 4.068 11.371 1.00 86.69 84 CYS A N 1
ATOM 605 C CA . CYS A 1 84 ? -5.763 3.492 11.864 1.00 86.69 84 CYS A CA 1
ATOM 606 C C . CYS A 1 84 ? -6.582 4.600 12.517 1.00 86.69 84 CYS A C 1
ATOM 608 O O . CYS A 1 84 ? -6.131 5.241 13.467 1.00 86.69 84 CYS A O 1
ATOM 610 N N . ARG A 1 85 ? -7.796 4.820 12.022 1.00 79.06 85 ARG A N 1
ATOM 611 C CA . ARG A 1 85 ? -8.791 5.597 12.752 1.00 79.06 85 ARG A CA 1
ATOM 612 C C . ARG A 1 85 ? -9.383 4.692 13.822 1.00 79.06 85 ARG A C 1
ATOM 614 O O . ARG A 1 85 ? -9.776 3.572 13.519 1.00 79.06 85 ARG A O 1
ATOM 621 N N . SER A 1 86 ? -9.452 5.164 15.062 1.00 63.53 86 SER A N 1
ATOM 622 C CA . SER A 1 86 ? -10.440 4.603 15.982 1.00 63.53 86 SER A CA 1
ATOM 623 C C . SER A 1 86 ? -11.827 4.944 15.445 1.00 63.53 86 SER A C 1
ATOM 625 O O . SER A 1 86 ? -12.000 6.044 14.914 1.00 63.53 86 SER A O 1
ATOM 627 N N . ALA A 1 87 ? -12.741 3.973 15.500 1.00 55.53 87 ALA A N 1
ATOM 628 C CA . ALA A 1 87 ? -14.162 4.232 15.294 1.00 55.53 87 ALA A CA 1
ATOM 629 C C . ALA A 1 87 ? -14.645 5.288 16.296 1.00 55.53 87 ALA A C 1
ATOM 631 O O . ALA A 1 87 ? -14.092 5.293 17.425 1.00 55.53 87 ALA A O 1
#

Radius of gyration: 15.29 Å; chains: 1; bounding box: 26×35×44 Å

Organism: NCBI:txid2294114

Foldseek 3Di:
DDDDDDDPPPDDDDDPDCQVQDWADPDVQKTKGKGKALDWPPCVVVLVSSCVVLVNFHKDWPFWDDWDQDPVVSIIITITMIGGDDD

pLDDT: mean 71.02, std 18.54, range [32.94, 88.81]

Secondary structure (DSSP, 8-state):
-PPP------------S-----EEEEETTEEEEEEEESSTT--HHHHHHHHHHTTTSPEEEEEEEEEEEETTTTEEEEEEEEEEPP-